Protein AF-A0AAV9F5E7-F1 (afdb_monomer_lite)

Foldseek 3Di:
DVVVVVVVVVVVVVVVVVPDDDDDDDDDQDACVVPDDDDDDPVQWDADPNRSDIDGDDDPPDDDD

Sequence (65 aa):
MASFTILRCLSFLLLSCIAMAAPPRRPIDVPFQRNYVPTWANDHIKYINAGNELQLSLDKYTGFV

Organism: Acorus calamus (NCBI:txid4465)

pLDDT: mean 86.4, std 9.69, range [53.5, 96.44]

Secondary structure (DSSP, 8-state):
-HHHHHHHHHHHHHHHHH-PPPPPPPP----GGGT----S-GGGEEEEGGGTEEEE---SSS---

Radius of gyration: 26.98 Å; chains: 1; bounding box: 44×27×73 Å

Structure (mmCIF, N/CA/C/O backbone):
data_AF-A0AAV9F5E7-F1
#
_entry.id   AF-A0AAV9F5E7-F1
#
loop_
_atom_site.group_PDB
_atom_site.id
_atom_site.type_symbol
_atom_site.label_atom_id
_atom_site.label_alt_id
_atom_site.label_comp_id
_atom_site.label_asym_id
_atom_site.label_entity_id
_atom_site.label_seq_id
_atom_site.pdbx_PDB_ins_code
_atom_site.Cartn_x
_atom_site.Cartn_y
_atom_site.Cartn_z
_atom_site.occupancy
_atom_site.B_iso_or_equiv
_atom_site.auth_seq_id
_atom_site.auth_comp_id
_atom_site.auth_asym_id
_atom_site.auth_atom_id
_atom_site.pdbx_PDB_model_num
ATOM 1 N N . MET A 1 1 ? 29.739 -12.709 -55.507 1.00 61.44 1 MET A N 1
ATOM 2 C CA . MET A 1 1 ? 28.363 -12.654 -54.953 1.00 61.44 1 MET A CA 1
ATOM 3 C C . MET A 1 1 ? 28.299 -13.135 -53.500 1.00 61.44 1 MET A C 1
ATOM 5 O O . MET A 1 1 ? 27.792 -12.385 -52.683 1.00 61.44 1 MET A O 1
ATOM 9 N N . ALA A 1 2 ? 28.887 -14.288 -53.143 1.00 66.38 2 ALA A N 1
ATOM 10 C CA . ALA A 1 2 ? 28.854 -14.844 -51.776 1.00 66.38 2 ALA A CA 1
ATOM 11 C C . ALA A 1 2 ? 29.455 -13.948 -50.662 1.00 66.38 2 ALA A C 1
ATOM 13 O O . ALA A 1 2 ? 28.928 -13.915 -49.552 1.00 66.38 2 ALA A O 1
ATO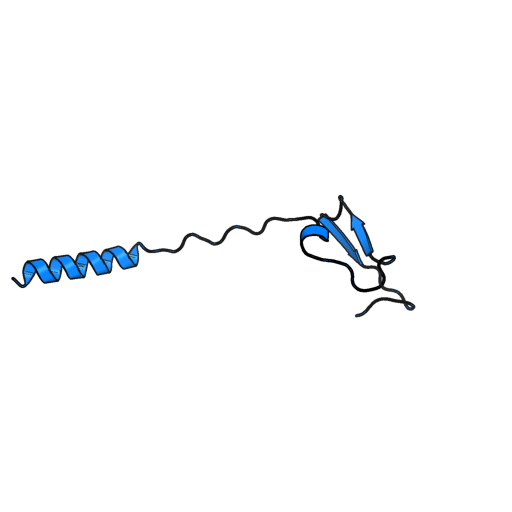M 14 N N . SER A 1 3 ? 30.515 -13.187 -50.959 1.00 74.81 3 SER A N 1
ATOM 15 C CA . SER A 1 3 ? 31.202 -12.320 -49.980 1.00 74.81 3 SER A CA 1
ATOM 16 C C . SER A 1 3 ? 30.299 -11.218 -49.400 1.00 74.81 3 SER A C 1
ATOM 18 O O . SER A 1 3 ? 30.238 -11.027 -48.188 1.00 74.81 3 SER A O 1
ATOM 20 N N . PHE A 1 4 ? 29.498 -10.560 -50.246 1.00 77.56 4 PHE A N 1
ATOM 21 C CA . PHE A 1 4 ? 28.569 -9.512 -49.806 1.00 77.56 4 PHE A CA 1
ATOM 22 C C . PHE A 1 4 ? 27.430 -10.058 -48.935 1.00 77.56 4 PHE A C 1
ATOM 24 O O . PHE A 1 4 ? 26.997 -9.393 -47.996 1.00 77.56 4 PHE A O 1
ATOM 31 N N . THR A 1 5 ? 26.957 -11.274 -49.213 1.00 81.88 5 THR A N 1
ATOM 32 C CA . THR A 1 5 ? 25.954 -11.962 -48.385 1.00 81.88 5 THR A CA 1
ATOM 33 C C . THR A 1 5 ? 26.502 -12.334 -47.011 1.00 81.88 5 THR A C 1
ATOM 35 O O . THR A 1 5 ? 25.833 -12.081 -46.014 1.00 81.88 5 THR A O 1
ATOM 38 N N . ILE A 1 6 ? 27.731 -12.855 -46.939 1.00 84.38 6 ILE A N 1
ATOM 39 C CA . ILE A 1 6 ? 28.376 -13.209 -45.665 1.00 84.38 6 ILE A CA 1
ATOM 40 C C . ILE A 1 6 ? 28.589 -11.958 -44.809 1.00 84.38 6 ILE A C 1
ATOM 42 O O . ILE A 1 6 ? 28.266 -11.967 -43.622 1.00 84.38 6 ILE A O 1
ATOM 46 N N . LEU A 1 7 ? 29.051 -10.863 -45.420 1.00 87.50 7 LEU A N 1
ATOM 47 C CA . LEU A 1 7 ? 29.235 -9.589 -44.730 1.00 87.50 7 LEU A CA 1
ATOM 48 C C . LEU A 1 7 ? 27.920 -9.077 -44.126 1.00 87.50 7 LEU A C 1
ATOM 50 O O . LEU A 1 7 ? 27.893 -8.706 -42.957 1.00 87.50 7 LEU A O 1
ATOM 54 N N . ARG A 1 8 ? 26.815 -9.116 -44.885 1.00 84.38 8 ARG A N 1
ATOM 55 C CA . ARG A 1 8 ? 25.495 -8.699 -44.379 1.00 84.38 8 ARG A CA 1
ATOM 56 C C . ARG A 1 8 ? 25.007 -9.583 -43.234 1.00 84.38 8 ARG A C 1
ATOM 58 O O . ARG A 1 8 ? 24.521 -9.049 -42.240 1.00 84.38 8 ARG A O 1
ATOM 65 N N . CYS A 1 9 ? 25.144 -10.904 -43.344 1.00 85.50 9 CYS A N 1
ATOM 66 C CA . CYS A 1 9 ? 24.774 -11.828 -42.269 1.00 85.50 9 CYS A CA 1
ATOM 67 C C . CYS A 1 9 ? 25.579 -11.561 -40.991 1.00 85.50 9 CYS A C 1
ATOM 69 O O . CYS A 1 9 ? 25.005 -11.514 -39.904 1.00 85.50 9 CYS A O 1
ATOM 71 N N . LEU A 1 10 ? 26.885 -11.316 -41.128 1.00 86.62 10 LEU A N 1
ATOM 72 C CA . LEU A 1 10 ? 27.754 -10.977 -40.006 1.00 86.62 10 LEU A CA 1
ATOM 73 C C . LEU A 1 10 ? 27.340 -9.650 -39.353 1.00 86.62 10 LEU A C 1
ATOM 75 O O . LEU A 1 10 ? 27.272 -9.568 -38.130 1.00 86.62 10 LEU A O 1
ATOM 79 N N . SER A 1 11 ? 26.992 -8.632 -40.146 1.00 86.00 11 SER A N 1
ATOM 80 C CA . SER A 1 11 ? 26.502 -7.351 -39.623 1.00 86.00 11 SER A CA 1
ATOM 81 C C . SER A 1 11 ? 25.210 -7.496 -38.810 1.00 86.00 11 SER A C 1
ATOM 83 O O . SER A 1 11 ? 25.099 -6.891 -37.747 1.00 86.00 11 SER A O 1
ATOM 85 N N . PHE A 1 12 ? 24.251 -8.311 -39.264 1.00 82.69 12 PHE A N 1
ATOM 86 C CA . PHE A 1 12 ? 23.012 -8.557 -38.512 1.00 82.69 12 PHE A CA 1
ATOM 87 C C . PHE A 1 12 ? 23.252 -9.347 -37.218 1.00 82.69 12 PHE A C 1
ATOM 89 O O . PHE A 1 12 ? 22.665 -9.015 -36.188 1.00 82.69 12 PHE A O 1
ATOM 96 N N . LEU A 1 13 ? 24.145 -10.342 -37.244 1.00 82.56 13 LEU A N 1
ATOM 97 C CA . LEU A 1 13 ? 24.550 -11.086 -36.047 1.00 82.56 13 LEU A CA 1
ATOM 98 C C . LEU A 1 13 ? 25.204 -10.165 -35.008 1.00 82.56 13 LEU A C 1
ATOM 100 O O . LEU A 1 13 ? 24.819 -10.184 -33.842 1.00 82.56 13 LEU A O 1
ATOM 104 N N . LEU A 1 14 ? 26.123 -9.296 -35.431 1.00 81.31 14 LEU A N 1
ATOM 105 C CA . LEU A 1 14 ? 26.781 -8.341 -34.536 1.00 81.31 14 LEU A CA 1
ATOM 106 C C . LEU A 1 14 ? 25.804 -7.304 -33.960 1.00 81.31 14 LEU A C 1
ATOM 108 O O . LEU A 1 14 ? 25.912 -6.957 -32.786 1.00 81.31 14 LEU A O 1
ATOM 112 N N . LEU A 1 15 ? 24.819 -6.851 -34.743 1.00 79.94 15 LEU A N 1
ATOM 113 C CA . LEU A 1 15 ? 23.785 -5.927 -34.265 1.00 79.94 15 LEU A CA 1
ATOM 114 C C . LEU A 1 15 ? 22.904 -6.564 -33.176 1.00 79.94 15 LEU A C 1
ATOM 116 O O . LEU A 1 15 ? 22.542 -5.894 -32.211 1.00 79.94 15 LEU A O 1
ATOM 120 N N . SER A 1 16 ? 22.609 -7.863 -33.295 1.00 73.50 16 SER A N 1
ATOM 121 C CA . SER A 1 16 ? 21.822 -8.601 -32.297 1.00 73.50 16 SER A CA 1
ATOM 122 C C . SER A 1 16 ? 22.538 -8.741 -30.947 1.00 73.50 16 SER A C 1
ATOM 124 O O . SER A 1 16 ? 21.889 -8.657 -29.909 1.00 73.50 16 SER A O 1
ATOM 126 N N . CYS A 1 17 ? 23.873 -8.844 -30.941 1.00 69.44 17 CYS A N 1
ATOM 127 C CA . CYS A 1 17 ? 24.668 -8.885 -29.709 1.00 69.44 17 CYS A CA 1
ATOM 128 C C . CYS A 1 17 ? 24.638 -7.561 -28.926 1.00 69.44 17 CYS A C 1
ATOM 130 O O . CYS A 1 17 ? 24.838 -7.560 -27.715 1.00 69.44 17 CYS 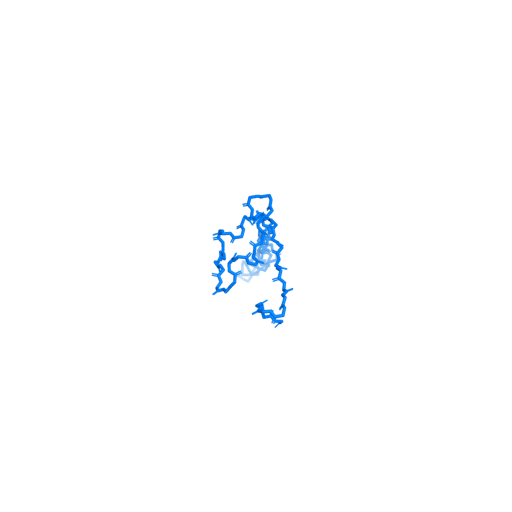A O 1
ATOM 132 N N . ILE A 1 18 ? 24.414 -6.433 -29.609 1.00 70.69 18 ILE A N 1
ATOM 133 C CA . ILE A 1 18 ? 24.445 -5.085 -29.015 1.00 70.69 18 ILE A CA 1
ATOM 134 C C . ILE A 1 18 ? 23.038 -4.622 -28.605 1.00 70.69 18 ILE A C 1
ATOM 136 O O . ILE A 1 18 ? 22.895 -3.687 -27.817 1.00 70.69 18 ILE A O 1
ATOM 140 N N . ALA A 1 19 ? 21.987 -5.290 -29.089 1.00 74.69 19 ALA A N 1
ATOM 141 C CA . ALA A 1 19 ? 20.599 -4.995 -28.753 1.00 74.69 19 ALA A CA 1
ATOM 142 C C . ALA A 1 19 ? 20.244 -5.473 -27.330 1.00 74.69 19 ALA A C 1
ATOM 144 O O . ALA A 1 19 ? 19.413 -6.357 -27.135 1.00 74.69 19 ALA A O 1
ATOM 145 N N . MET A 1 20 ? 20.873 -4.885 -26.313 1.00 77.12 20 MET A N 1
ATOM 146 C CA . MET A 1 20 ? 20.432 -5.030 -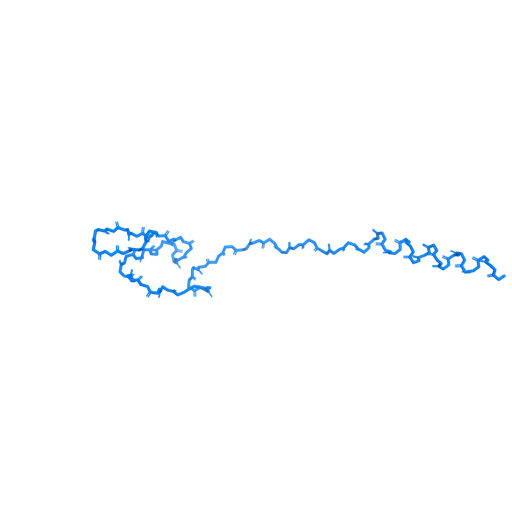24.931 1.00 77.12 20 MET A CA 1
ATOM 147 C C . MET A 1 20 ? 19.287 -4.050 -24.668 1.00 77.12 20 MET A C 1
ATOM 149 O O . MET A 1 20 ? 19.397 -2.855 -24.947 1.00 77.12 20 MET A O 1
ATOM 153 N N . ALA A 1 21 ? 18.181 -4.548 -24.117 1.00 77.19 21 ALA A N 1
ATOM 154 C CA . ALA A 1 21 ? 17.128 -3.683 -23.604 1.00 77.19 21 ALA A CA 1
ATOM 155 C C . ALA A 1 21 ? 17.685 -2.818 -22.462 1.00 77.19 21 ALA A C 1
ATOM 157 O O . ALA A 1 21 ? 18.487 -3.287 -21.652 1.00 77.19 21 ALA A O 1
ATOM 158 N N . ALA A 1 22 ? 17.259 -1.555 -22.391 1.00 83.31 22 ALA A N 1
ATOM 159 C CA . ALA A 1 22 ? 17.607 -0.697 -21.266 1.00 83.31 22 ALA A CA 1
ATOM 160 C C . ALA A 1 22 ? 17.174 -1.360 -19.943 1.00 83.31 22 ALA A C 1
ATOM 162 O O . ALA A 1 22 ? 16.098 -1.969 -19.896 1.00 83.31 22 ALA A O 1
ATOM 163 N N . PRO A 1 23 ? 17.975 -1.241 -18.866 1.00 83.62 23 PRO A N 1
ATOM 164 C CA . PRO A 1 23 ? 17.575 -1.757 -17.568 1.00 83.62 23 PRO A CA 1
ATOM 165 C C . PRO A 1 23 ? 16.241 -1.119 -17.148 1.00 83.62 23 PRO A C 1
ATOM 167 O O . PRO A 1 23 ? 16.009 0.065 -17.430 1.00 83.62 23 PRO A O 1
ATOM 170 N N . PRO A 1 24 ? 15.354 -1.875 -16.479 1.00 87.31 24 PRO A N 1
ATOM 171 C CA . PRO A 1 24 ? 14.089 -1.334 -16.008 1.00 87.31 24 PRO A CA 1
ATOM 172 C C . PRO A 1 24 ? 14.333 -0.147 -15.069 1.00 87.31 24 PRO A C 1
ATOM 174 O O . PRO A 1 24 ? 15.345 -0.072 -14.365 1.00 87.31 24 PRO A O 1
ATOM 177 N N . ARG A 1 25 ? 13.390 0.801 -15.059 1.00 89.81 25 ARG A N 1
ATOM 178 C CA . ARG A 1 25 ? 13.447 1.947 -14.144 1.00 89.81 25 ARG A CA 1
ATOM 179 C C . ARG A 1 25 ? 13.476 1.440 -12.705 1.00 89.81 25 ARG A C 1
ATOM 181 O O . ARG A 1 25 ? 12.761 0.501 -12.361 1.00 89.81 25 ARG A O 1
ATOM 188 N N . ARG A 1 26 ? 14.292 2.082 -11.868 1.00 91.88 26 ARG A N 1
ATOM 189 C CA . ARG A 1 26 ? 14.331 1.775 -10.436 1.00 91.88 26 ARG A CA 1
ATOM 190 C C . ARG A 1 26 ? 12.959 2.060 -9.809 1.00 91.88 26 ARG A C 1
ATOM 192 O O . ARG A 1 26 ? 12.317 3.026 -10.235 1.00 91.88 26 ARG A O 1
ATOM 199 N N . PRO A 1 27 ? 12.520 1.260 -8.822 1.00 92.00 27 PRO A N 1
ATOM 200 C CA . PRO A 1 27 ? 11.349 1.591 -8.020 1.00 92.00 27 PRO A CA 1
ATOM 201 C C . PRO A 1 27 ? 11.500 2.985 -7.407 1.00 92.00 27 PRO A C 1
ATOM 203 O O . PRO A 1 27 ? 12.599 3.380 -7.017 1.00 92.00 27 PRO A O 1
ATOM 206 N N . ILE A 1 28 ? 10.400 3.732 -7.374 1.00 93.12 28 ILE A N 1
ATOM 207 C CA . ILE A 1 28 ? 10.331 5.063 -6.774 1.00 93.12 28 ILE A CA 1
ATOM 208 C C . ILE A 1 28 ? 9.29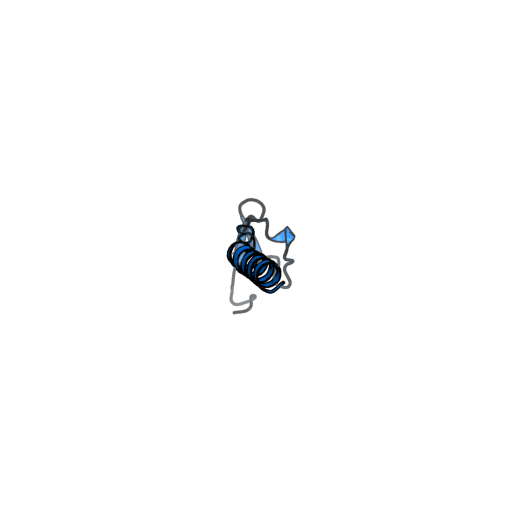1 4.981 -5.668 1.00 93.12 28 ILE A C 1
ATOM 210 O O . ILE A 1 28 ? 8.149 4.602 -5.942 1.00 93.12 28 ILE A O 1
ATOM 214 N N . ASP A 1 29 ? 9.686 5.349 -4.455 1.00 93.50 29 ASP A N 1
ATOM 215 C CA . ASP A 1 29 ? 8.778 5.405 -3.315 1.00 93.50 29 ASP A CA 1
ATOM 216 C C . ASP A 1 29 ? 7.757 6.527 -3.514 1.00 93.50 29 ASP A C 1
ATOM 218 O O . ASP A 1 29 ? 8.078 7.630 -3.970 1.00 93.50 29 ASP A O 1
ATOM 222 N N . VAL A 1 30 ? 6.494 6.227 -3.221 1.00 94.38 30 VAL A N 1
ATOM 223 C CA . VAL A 1 30 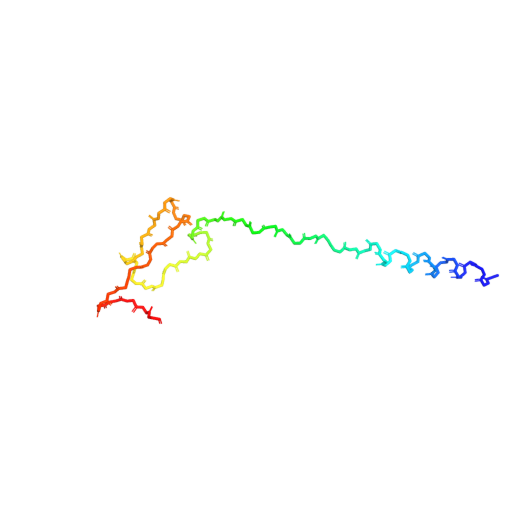? 5.365 7.139 -3.426 1.00 94.38 30 VAL A CA 1
ATOM 224 C C . VAL A 1 30 ? 4.394 7.039 -2.253 1.00 94.38 30 VAL A C 1
ATOM 226 O O . VAL A 1 30 ? 4.296 5.967 -1.653 1.00 94.38 30 VAL A O 1
ATOM 229 N N . PRO A 1 31 ? 3.619 8.100 -1.968 1.00 95.75 31 PRO A N 1
ATOM 230 C CA . PRO A 1 31 ? 2.560 8.020 -0.974 1.00 95.75 31 PRO A CA 1
ATOM 231 C C . PRO A 1 31 ? 1.549 6.929 -1.334 1.00 95.75 31 PRO A C 1
ATOM 233 O O . PRO A 1 31 ? 1.177 6.777 -2.503 1.00 95.75 31 PRO A O 1
ATOM 236 N N . PHE A 1 32 ? 1.061 6.205 -0.332 1.00 94.88 32 PHE A N 1
ATOM 237 C CA . PHE A 1 32 ? 0.100 5.109 -0.480 1.00 94.88 32 PHE A CA 1
ATOM 238 C C . PHE A 1 32 ? -1.123 5.483 -1.319 1.00 94.88 32 PHE A C 1
ATOM 240 O O . PHE A 1 32 ? -1.515 4.741 -2.219 1.00 94.88 32 PHE A O 1
ATOM 247 N N . GLN A 1 33 ? -1.668 6.677 -1.089 1.00 94.06 33 GLN A N 1
ATOM 248 C CA . GLN A 1 33 ? -2.865 7.200 -1.750 1.00 94.06 33 GLN A CA 1
ATOM 249 C C . GLN A 1 33 ? -2.690 7.368 -3.264 1.00 94.06 33 GLN A C 1
ATOM 251 O O . GLN A 1 33 ? -3.675 7.530 -3.980 1.00 94.06 33 GLN A O 1
ATOM 256 N N . ARG A 1 34 ? -1.450 7.338 -3.772 1.00 95.69 34 ARG A N 1
ATOM 257 C CA . ARG A 1 34 ? -1.188 7.387 -5.212 1.00 95.69 34 ARG A CA 1
ATOM 258 C C . ARG A 1 34 ? -1.679 6.129 -5.925 1.00 95.69 34 ARG A C 1
ATOM 260 O O . ARG A 1 34 ? -2.145 6.227 -7.055 1.00 95.69 34 ARG A O 1
ATOM 267 N N . ASN A 1 35 ? -1.534 4.972 -5.283 1.00 96.44 35 ASN A N 1
ATOM 268 C CA . ASN A 1 35 ? -1.748 3.672 -5.921 1.00 96.44 35 ASN A CA 1
ATOM 269 C C . ASN A 1 35 ? -2.798 2.811 -5.209 1.00 96.44 35 ASN A C 1
ATOM 271 O O . ASN A 1 35 ? -3.265 1.836 -5.792 1.00 96.44 35 ASN A O 1
ATOM 275 N N . TYR A 1 36 ? -3.166 3.148 -3.972 1.00 95.50 36 TYR A N 1
ATOM 276 C CA . TYR A 1 36 ? -4.023 2.322 -3.132 1.00 95.50 36 TYR A CA 1
ATOM 277 C C . TYR A 1 36 ? -5.100 3.150 -2.434 1.00 95.50 36 TYR A C 1
ATOM 279 O O . TYR A 1 36 ? -4.898 4.313 -2.081 1.00 95.50 36 TYR A O 1
ATOM 287 N N . VAL A 1 37 ? -6.242 2.507 -2.197 1.00 94.56 37 VAL A N 1
ATOM 288 C CA . VAL A 1 37 ? -7.339 3.026 -1.379 1.00 94.56 37 VAL A CA 1
ATOM 289 C C . VAL A 1 37 ? -7.684 1.996 -0.308 1.00 94.56 37 VAL A C 1
ATOM 291 O O . VAL A 1 37 ? -7.672 0.797 -0.597 1.00 94.56 37 VAL A O 1
ATOM 294 N N . PRO A 1 38 ? -7.954 2.426 0.931 1.00 92.81 38 PRO A N 1
ATOM 295 C CA . PRO A 1 38 ? -8.298 1.494 1.986 1.00 92.81 38 PRO A CA 1
ATOM 296 C C . PRO A 1 38 ? -9.708 0.937 1.762 1.00 92.81 38 PRO A C 1
ATOM 298 O O . PRO A 1 38 ? -10.618 1.651 1.339 1.00 92.81 38 PRO A O 1
ATOM 301 N N . THR A 1 39 ? -9.875 -0.360 2.007 1.00 94.25 39 THR A N 1
ATOM 302 C CA . THR A 1 39 ? -11.132 -1.081 1.755 1.00 94.25 39 THR A CA 1
ATOM 303 C C . THR A 1 39 ? -11.916 -1.376 3.028 1.00 94.25 39 THR A C 1
ATOM 305 O O . THR A 1 39 ? -13.130 -1.556 2.973 1.00 94.25 39 THR A O 1
ATOM 308 N N . TRP A 1 40 ? -11.2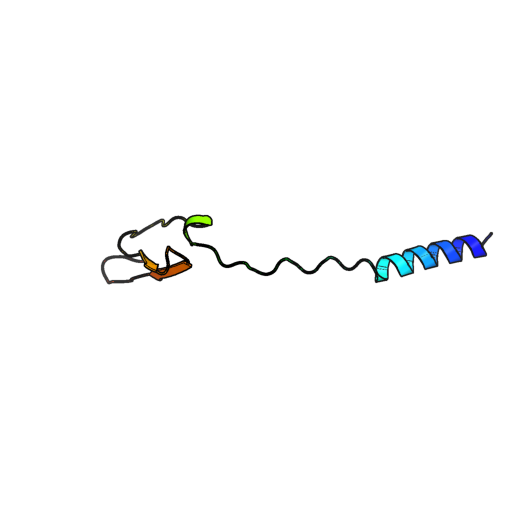39 -1.436 4.173 1.00 92.56 40 TRP A N 1
ATOM 309 C CA . TRP A 1 40 ? -11.819 -1.799 5.459 1.00 92.56 40 TRP A CA 1
ATOM 310 C C . TRP A 1 40 ? -11.077 -1.093 6.595 1.00 92.56 40 TRP A C 1
ATOM 312 O O . TRP A 1 40 ? -9.883 -0.829 6.470 1.00 92.56 40 TRP A O 1
ATOM 322 N N . ALA A 1 41 ? -11.790 -0.822 7.695 1.00 91.25 41 ALA A N 1
ATOM 323 C CA . ALA A 1 41 ? -11.245 -0.258 8.933 1.00 91.25 41 ALA A CA 1
ATOM 324 C C . ALA A 1 41 ? -10.312 0.945 8.705 1.00 91.25 41 ALA A C 1
ATOM 326 O O . ALA A 1 41 ? -9.155 0.944 9.114 1.00 91.25 41 ALA A O 1
ATOM 327 N N . ASN A 1 42 ? -10.810 1.985 8.027 1.00 90.00 42 ASN A N 1
ATOM 328 C CA . ASN A 1 42 ? -10.022 3.187 7.713 1.00 90.00 42 ASN A CA 1
ATOM 329 C C . ASN A 1 42 ? -9.460 3.877 8.966 1.00 90.00 42 ASN A C 1
ATOM 331 O O . ASN A 1 42 ? -8.413 4.514 8.908 1.00 90.00 42 ASN A O 1
ATOM 335 N N . ASP A 1 43 ? -10.155 3.744 10.092 1.00 91.69 43 ASP A N 1
ATOM 336 C CA . ASP A 1 43 ? -9.743 4.226 11.409 1.00 91.69 43 ASP A CA 1
ATOM 337 C C . ASP A 1 43 ? -8.548 3.448 11.993 1.00 91.69 43 ASP A C 1
ATOM 339 O O . ASP A 1 43 ? -7.831 3.972 12.844 1.00 91.69 43 ASP A O 1
ATOM 343 N N . HIS A 1 44 ? -8.278 2.242 11.489 1.00 91.88 44 HIS A N 1
ATOM 344 C CA . HIS A 1 44 ? -7.157 1.385 11.886 1.00 91.88 44 HIS A CA 1
ATOM 345 C C . HIS A 1 44 ? -5.925 1.541 10.985 1.00 91.88 44 HIS A C 1
ATOM 347 O O . HIS A 1 44 ? -4.957 0.786 11.107 1.00 91.88 44 HIS A O 1
ATOM 353 N N . ILE A 1 45 ? -5.929 2.538 10.098 1.00 93.88 45 ILE A N 1
ATOM 354 C CA . ILE A 1 45 ? -4.817 2.843 9.201 1.00 93.88 45 ILE A CA 1
ATOM 355 C C . ILE A 1 45 ? -4.202 4.177 9.607 1.00 93.88 45 ILE A C 1
ATOM 357 O O . ILE A 1 45 ? -4.812 5.238 9.472 1.00 93.88 45 ILE A O 1
ATOM 361 N N . LYS A 1 46 ? -2.955 4.135 10.075 1.00 94.44 46 LYS A N 1
ATOM 362 C CA . LYS A 1 46 ? -2.207 5.333 10.452 1.00 94.44 46 LYS A CA 1
ATOM 363 C C . LYS A 1 46 ? -1.218 5.708 9.357 1.00 94.44 46 LYS A C 1
ATOM 365 O O . LYS A 1 46 ? -0.293 4.955 9.058 1.00 94.44 46 LYS A O 1
ATOM 370 N N . TYR A 1 47 ? -1.392 6.906 8.807 1.00 94.50 47 TYR A N 1
ATOM 371 C CA . TYR A 1 47 ? -0.473 7.494 7.837 1.00 94.50 47 TYR A CA 1
ATOM 372 C C . TYR A 1 47 ? 0.664 8.225 8.549 1.00 94.50 47 TYR A C 1
ATOM 374 O O . TYR A 1 47 ? 0.434 9.106 9.381 1.00 94.50 47 TYR A O 1
ATOM 382 N N . ILE A 1 48 ? 1.894 7.875 8.197 1.00 95.62 48 ILE A N 1
ATOM 383 C CA . ILE A 1 48 ? 3.130 8.472 8.699 1.00 95.62 48 ILE A CA 1
ATOM 384 C C . ILE A 1 48 ? 3.819 9.156 7.511 1.00 95.62 48 ILE A C 1
ATOM 386 O O . ILE A 1 48 ? 3.696 8.705 6.371 1.00 95.62 48 ILE A O 1
ATOM 390 N N . ASN A 1 49 ? 4.500 10.282 7.747 1.00 94.25 49 ASN A N 1
ATOM 391 C CA . ASN A 1 49 ? 5.235 11.017 6.707 1.00 94.25 49 ASN A CA 1
ATOM 392 C C . ASN A 1 49 ? 4.383 11.297 5.451 1.00 94.25 49 ASN A C 1
ATOM 394 O O . ASN A 1 49 ? 4.770 10.962 4.334 1.00 94.25 49 ASN A O 1
ATOM 398 N N . ALA A 1 50 ? 3.185 11.857 5.652 1.00 90.56 50 ALA A N 1
ATOM 399 C CA . ALA A 1 50 ? 2.212 12.150 4.592 1.00 90.56 50 ALA A CA 1
ATOM 400 C C . ALA A 1 50 ? 1.789 10.932 3.735 1.00 90.56 50 ALA A C 1
ATOM 402 O O . ALA A 1 50 ? 1.363 11.095 2.595 1.00 90.56 50 ALA A O 1
ATOM 403 N N . GLY A 1 51 ? 1.866 9.717 4.290 1.00 90.38 51 GLY A N 1
ATOM 404 C CA . GLY A 1 51 ? 1.450 8.484 3.617 1.00 90.38 51 GLY A CA 1
ATOM 405 C C . GLY A 1 51 ? 2.572 7.743 2.896 1.00 90.38 51 GLY A C 1
ATOM 406 O O . GLY A 1 51 ? 2.284 6.765 2.209 1.00 90.38 51 GLY A O 1
ATOM 407 N N . ASN A 1 52 ? 3.829 8.167 3.061 1.00 93.44 52 ASN A N 1
ATOM 408 C CA . ASN A 1 52 ? 4.992 7.393 2.613 1.00 93.44 52 ASN A CA 1
ATOM 409 C C . ASN A 1 52 ? 5.199 6.126 3.454 1.00 93.44 52 ASN A C 1
ATOM 411 O O . ASN A 1 52 ? 5.731 5.138 2.962 1.00 93.44 52 ASN A O 1
ATOM 415 N N . GLU A 1 53 ? 4.751 6.148 4.708 1.00 95.12 53 GLU A N 1
ATOM 416 C CA . GLU A 1 53 ? 4.751 4.995 5.598 1.00 95.12 53 GLU A CA 1
ATOM 417 C C . GLU A 1 53 ? 3.348 4.790 6.167 1.00 95.12 53 GLU A C 1
ATOM 419 O O . GLU A 1 53 ? 2.634 5.749 6.480 1.00 95.12 53 GLU A O 1
ATOM 424 N N . LEU A 1 54 ? 2.949 3.526 6.297 1.00 93.25 54 LEU A N 1
ATOM 425 C CA . LEU A 1 54 ? 1.683 3.142 6.904 1.00 93.25 54 LEU A CA 1
ATOM 426 C C . LEU A 1 54 ? 1.919 2.182 8.054 1.00 93.25 54 LEU A C 1
ATOM 428 O O . LEU A 1 54 ? 2.732 1.264 7.968 1.00 93.25 54 LEU A O 1
ATOM 432 N N . GLN A 1 55 ? 1.112 2.355 9.090 1.00 94.44 55 GLN A N 1
ATOM 433 C CA . GLN A 1 55 ? 0.957 1.379 10.150 1.00 94.44 55 GLN A CA 1
ATOM 434 C C . GLN A 1 55 ? -0.490 0.890 10.154 1.00 94.44 55 GLN A C 1
ATOM 436 O O . GLN A 1 55 ? -1.423 1.690 10.253 1.00 94.44 55 GLN A O 1
ATOM 441 N N . LEU A 1 56 ? -0.660 -0.425 10.026 1.00 93.88 56 LEU A N 1
ATOM 442 C CA . LEU A 1 56 ? -1.949 -1.096 10.143 1.00 93.88 56 LEU A CA 1
ATOM 443 C C . LEU A 1 56 ? -2.100 -1.609 11.573 1.00 93.88 56 LEU A C 1
ATOM 445 O O . LEU A 1 56 ? -1.217 -2.304 12.081 1.00 93.88 56 LEU A O 1
ATOM 449 N N . SER A 1 57 ? -3.205 -1.249 12.213 1.00 91.44 57 SER A N 1
ATOM 450 C CA . SER A 1 57 ? -3.546 -1.707 13.557 1.00 91.44 57 SER A CA 1
ATOM 451 C C . SER A 1 57 ? -4.531 -2.866 13.468 1.00 91.44 57 SER A C 1
ATOM 453 O O . SER A 1 57 ? -5.566 -2.749 12.820 1.00 91.44 57 SER A O 1
ATOM 455 N N . LEU A 1 58 ? -4.215 -3.975 14.133 1.00 93.31 58 LEU A N 1
ATOM 456 C CA . LEU A 1 58 ? -5.107 -5.124 14.272 1.00 93.31 58 LEU A CA 1
ATOM 457 C C . LEU A 1 58 ? -5.548 -5.238 15.727 1.00 93.31 58 LEU A C 1
ATOM 459 O O . LEU A 1 58 ? -4.709 -5.199 16.633 1.00 93.31 58 LEU A O 1
ATOM 463 N N . ASP A 1 59 ? -6.843 -5.433 15.943 1.00 89.56 59 ASP A N 1
ATOM 464 C CA . ASP A 1 59 ? -7.380 -5.765 17.255 1.00 89.56 59 ASP A CA 1
ATOM 465 C C . ASP A 1 59 ? -8.469 -6.847 17.173 1.00 89.56 59 ASP A C 1
ATOM 467 O O . ASP A 1 59 ? -8.740 -7.426 16.123 1.00 89.56 59 ASP A O 1
ATOM 471 N N . LYS A 1 60 ? -9.075 -7.175 18.320 1.00 90.06 60 LYS A N 1
ATOM 472 C CA . LYS A 1 60 ? -10.101 -8.227 18.409 1.00 90.06 60 LYS A CA 1
ATOM 473 C C . LYS A 1 60 ? -11.441 -7.852 17.763 1.00 90.06 60 LYS A C 1
ATOM 475 O O . LYS A 1 60 ? -12.322 -8.706 17.687 1.00 90.06 60 LYS A O 1
ATOM 480 N N . TYR A 1 61 ? -11.634 -6.588 17.401 1.00 88.69 61 TYR A N 1
ATOM 481 C CA . TYR A 1 61 ? -12.877 -6.063 16.851 1.00 88.69 61 TYR A CA 1
ATOM 482 C C . TYR A 1 61 ? -12.788 -5.872 15.338 1.00 88.69 61 TYR A C 1
ATOM 484 O O . TYR A 1 61 ? -13.817 -5.967 14.667 1.00 88.69 61 TYR A O 1
ATOM 492 N N . THR A 1 62 ? -11.596 -5.609 14.792 1.00 86.06 62 THR A N 1
ATOM 493 C CA . THR A 1 62 ? -11.441 -5.342 13.361 1.00 86.06 62 THR A CA 1
ATOM 494 C C . THR A 1 62 ? -10.014 -5.541 12.831 1.00 86.06 62 THR A C 1
ATOM 496 O O . THR A 1 62 ? -9.024 -5.364 13.538 1.00 86.06 62 THR A O 1
ATOM 499 N N . GLY A 1 63 ? -9.937 -5.893 11.543 1.00 73.81 63 GLY A N 1
ATOM 500 C CA . GLY A 1 63 ? -8.725 -6.201 10.781 1.00 73.81 63 GLY A CA 1
ATOM 501 C C . GLY A 1 63 ? -8.728 -7.648 10.269 1.00 73.81 63 GLY A C 1
ATOM 502 O O . GLY A 1 63 ? -9.260 -8.543 10.922 1.00 73.81 63 GLY A O 1
ATOM 503 N N . PHE A 1 64 ? -8.192 -7.873 9.066 1.00 60.06 64 PHE A N 1
ATOM 504 C CA . PHE A 1 64 ? -8.008 -9.214 8.498 1.00 60.06 64 PHE A CA 1
ATOM 505 C C . PHE A 1 64 ? -6.548 -9.637 8.676 1.00 60.06 64 PHE A C 1
ATOM 507 O O . PHE A 1 64 ? -5.645 -8.838 8.423 1.00 60.06 64 PHE A O 1
ATOM 514 N N . VAL A 1 65 ? -6.349 -10.874 9.140 1.00 53.50 65 VAL A N 1
ATOM 515 C CA . VAL A 1 65 ? -5.047 -11.563 9.146 1.00 53.50 65 VAL A CA 1
ATOM 516 C C . VAL A 1 65 ? -4.668 -11.948 7.724 1.00 53.50 65 VAL A C 1
ATOM 518 O O . VAL A 1 65 ? -5.565 -12.454 7.010 1.00 53.50 65 VAL A O 1
#